Protein AF-A0A9E4DYU4-F1 (afdb_monomer_lite)

Radius of gyration: 20.58 Å; chains: 1; bounding box: 47×33×68 Å

Structure (mmCIF, N/CA/C/O backbone):
data_AF-A0A9E4DYU4-F1
#
_entry.id   AF-A0A9E4DYU4-F1
#
loop_
_atom_site.group_PDB
_atom_site.id
_atom_site.type_symbol
_atom_site.label_atom_id
_atom_site.label_alt_id
_atom_site.label_comp_id
_atom_site.label_asym_id
_atom_site.label_entity_id
_atom_site.label_seq_id
_atom_site.pdbx_PDB_ins_code
_atom_site.Cartn_x
_atom_site.Cartn_y
_atom_site.Cartn_z
_atom_site.occupancy
_atom_site.B_iso_or_equiv
_atom_site.auth_seq_id
_atom_site.auth_comp_id
_atom_site.auth_asym_id
_atom_site.auth_atom_id
_atom_site.pdbx_PDB_model_num
ATOM 1 N N . MET A 1 1 ? -11.457 -9.113 -0.978 1.00 88.12 1 MET A N 1
ATOM 2 C CA . MET A 1 1 ? -11.426 -8.237 -2.177 1.00 88.12 1 MET A CA 1
ATOM 3 C C . MET A 1 1 ? -10.206 -7.336 -2.072 1.00 88.12 1 MET A C 1
ATOM 5 O O . MET A 1 1 ? -9.882 -6.960 -0.958 1.00 88.12 1 MET A O 1
ATOM 9 N N . ILE A 1 2 ? -9.544 -7.003 -3.180 1.00 93.94 2 ILE A N 1
ATOM 10 C CA . ILE A 1 2 ? -8.369 -6.115 -3.223 1.00 93.94 2 ILE A CA 1
ATOM 11 C C . ILE A 1 2 ? -8.520 -5.134 -4.389 1.00 93.94 2 ILE A C 1
ATOM 13 O O . ILE A 1 2 ? -9.115 -5.490 -5.406 1.00 93.94 2 ILE A O 1
ATOM 17 N N . ILE A 1 3 ? -7.999 -3.916 -4.246 1.00 95.50 3 ILE A N 1
ATOM 18 C CA . ILE A 1 3 ? -7.986 -2.906 -5.310 1.00 95.50 3 ILE A CA 1
ATOM 19 C C . ILE A 1 3 ? -6.546 -2.637 -5.737 1.00 95.50 3 ILE A C 1
ATOM 21 O O . ILE A 1 3 ? -5.670 -2.410 -4.902 1.00 95.50 3 ILE A O 1
ATOM 25 N N . PHE A 1 4 ? -6.319 -2.608 -7.048 1.00 96.81 4 PHE A N 1
ATOM 26 C CA . PHE A 1 4 ? -5.043 -2.217 -7.635 1.00 96.81 4 PHE A CA 1
ATOM 27 C C . PHE A 1 4 ? -5.175 -0.875 -8.356 1.00 96.81 4 PHE A C 1
ATOM 29 O O . PHE A 1 4 ? -5.956 -0.745 -9.296 1.00 96.81 4 PHE A O 1
ATOM 36 N N . GLU A 1 5 ? -4.368 0.110 -7.964 1.00 96.19 5 GLU A N 1
ATOM 37 C CA . GLU A 1 5 ? -4.105 1.294 -8.786 1.00 96.19 5 GLU A CA 1
ATOM 38 C C . GLU A 1 5 ? -2.863 1.012 -9.635 1.00 96.19 5 GLU A C 1
ATOM 40 O O . GLU A 1 5 ? -1.737 0.972 -9.137 1.00 96.19 5 GLU A O 1
ATOM 45 N N . VAL A 1 6 ? -3.070 0.810 -10.934 1.00 95.25 6 VAL A N 1
ATOM 46 C CA . VAL A 1 6 ? -2.001 0.426 -11.860 1.00 95.25 6 VAL A CA 1
ATOM 47 C C . VAL A 1 6 ? -1.268 1.668 -12.388 1.00 95.25 6 VAL A C 1
ATOM 49 O O . VAL A 1 6 ? -1.865 2.566 -12.980 1.00 95.25 6 VAL A O 1
ATOM 52 N N . LYS A 1 7 ? 0.051 1.706 -12.189 1.00 93.44 7 LYS A N 1
ATOM 53 C CA . LYS A 1 7 ? 1.016 2.735 -12.605 1.00 93.44 7 LYS A CA 1
ATOM 54 C C . LYS A 1 7 ? 2.153 2.113 -13.422 1.00 93.44 7 LYS A C 1
ATOM 56 O O . LYS A 1 7 ? 3.316 2.149 -13.023 1.00 93.44 7 LYS A O 1
ATOM 61 N N . MET A 1 8 ? 1.812 1.555 -14.580 1.00 90.81 8 MET A N 1
ATOM 62 C CA . MET A 1 8 ? 2.801 1.045 -15.534 1.00 90.81 8 MET A CA 1
ATOM 63 C C . MET A 1 8 ? 3.395 2.176 -16.374 1.00 90.81 8 MET A C 1
ATOM 65 O O . MET A 1 8 ? 2.786 3.231 -16.569 1.00 90.81 8 MET A O 1
ATOM 69 N N . SER A 1 9 ? 4.619 1.992 -16.851 1.00 89.31 9 SER A N 1
ATOM 70 C CA . SER A 1 9 ? 5.300 2.938 -17.737 1.00 89.31 9 SER A CA 1
ATOM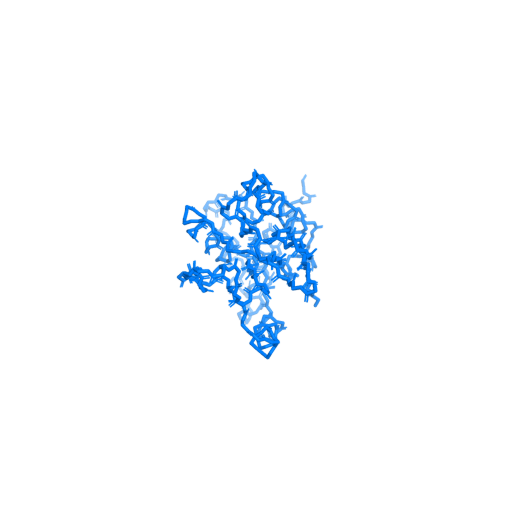 71 C C . SER A 1 9 ? 6.189 2.212 -18.733 1.00 89.31 9 SER A C 1
ATOM 73 O O . SER A 1 9 ? 6.561 1.063 -18.512 1.00 89.31 9 SER A O 1
ATOM 75 N N . VAL A 1 10 ? 6.538 2.888 -19.825 1.00 86.31 10 VAL A N 1
ATOM 76 C CA . VAL A 1 10 ? 7.638 2.439 -20.682 1.00 86.31 10 VAL A CA 1
ATOM 77 C C . VAL A 1 10 ? 8.923 2.538 -19.861 1.00 86.31 10 VAL A C 1
ATOM 79 O O . VAL A 1 10 ? 9.176 3.571 -19.241 1.00 86.31 10 VAL A O 1
ATOM 82 N N . VAL A 1 11 ? 9.663 1.432 -19.791 1.00 86.06 11 VAL A N 1
ATOM 83 C CA . VAL A 1 11 ? 10.897 1.306 -18.992 1.00 86.06 11 VAL A CA 1
ATOM 84 C C . VAL A 1 11 ? 12.125 1.202 -19.889 1.00 86.06 11 VAL A C 1
ATOM 86 O O . VAL A 1 11 ? 13.209 1.606 -19.487 1.00 86.06 11 VAL A O 1
ATOM 89 N N . TRP A 1 12 ? 11.946 0.700 -21.108 1.00 86.81 12 TRP A N 1
ATOM 90 C CA . TRP A 1 12 ? 13.008 0.533 -22.086 1.00 86.81 12 TRP A CA 1
ATOM 91 C C . TRP A 1 12 ? 12.572 1.003 -23.456 1.00 86.81 12 TRP A C 1
ATOM 93 O O . TRP A 1 12 ? 11.413 0.827 -23.838 1.00 86.81 12 TRP A O 1
ATOM 103 N N . ASN A 1 13 ? 13.546 1.503 -24.206 1.00 86.44 13 ASN A N 1
ATOM 104 C CA . ASN A 1 13 ? 13.441 1.690 -25.640 1.00 86.44 13 ASN A CA 1
ATOM 105 C C . ASN A 1 13 ? 14.341 0.668 -26.324 1.00 86.44 13 ASN A C 1
ATOM 107 O O . ASN A 1 13 ? 15.546 0.627 -26.076 1.00 86.44 13 ASN A O 1
ATOM 111 N N . TRP A 1 14 ? 13.734 -0.142 -27.180 1.00 87.44 14 TRP A N 1
ATOM 112 C CA . TRP A 1 14 ? 14.424 -1.137 -27.982 1.00 87.44 14 TRP A CA 1
ATOM 113 C C . TRP A 1 14 ? 14.263 -0.783 -29.452 1.00 87.44 14 TRP A C 1
ATOM 115 O O . TRP A 1 14 ? 13.177 -0.401 -29.889 1.00 87.44 14 TRP A O 1
ATOM 125 N N . GLU A 1 15 ? 15.338 -0.942 -30.206 1.00 90.38 15 GLU A N 1
ATOM 126 C CA . GLU A 1 15 ? 15.361 -0.811 -31.652 1.00 90.38 15 GLU A CA 1
ATOM 127 C C . GLU A 1 15 ? 15.587 -2.188 -32.273 1.00 90.38 15 GLU A C 1
ATOM 129 O O . GLU A 1 15 ? 16.421 -2.966 -31.809 1.00 90.38 15 GLU A O 1
ATOM 134 N N . PHE A 1 16 ? 14.833 -2.501 -33.324 1.00 92.25 16 PHE A N 1
ATOM 135 C CA . PHE A 1 16 ? 15.050 -3.709 -34.105 1.00 92.25 16 PHE A CA 1
ATOM 136 C C . PHE A 1 16 ? 15.800 -3.349 -35.384 1.00 92.25 16 PHE A C 1
ATOM 138 O O . PHE A 1 16 ? 15.257 -2.674 -36.257 1.00 92.25 16 PHE A O 1
ATOM 145 N N . HIS A 1 17 ? 17.045 -3.802 -35.493 1.00 93.94 17 HIS A N 1
ATOM 146 C CA . HIS A 1 17 ? 17.919 -3.499 -36.620 1.00 93.94 17 HIS A CA 1
ATOM 147 C C . HIS A 1 17 ? 18.731 -4.741 -36.996 1.00 93.94 17 HIS A C 1
ATOM 149 O O . HIS A 1 17 ? 19.232 -5.445 -36.123 1.00 93.94 17 HIS A O 1
ATOM 155 N N . ASN A 1 18 ? 18.848 -5.039 -38.295 1.00 92.25 18 ASN A N 1
ATOM 156 C CA . ASN A 1 18 ? 19.577 -6.207 -38.815 1.00 92.25 18 ASN A CA 1
ATOM 157 C C . ASN A 1 18 ? 19.224 -7.540 -38.124 1.00 92.25 18 ASN A C 1
ATOM 159 O O . ASN A 1 18 ? 20.100 -8.345 -37.812 1.00 92.25 18 ASN A O 1
ATOM 163 N N . ASN A 1 19 ? 17.931 -7.779 -37.884 1.00 93.00 19 ASN A N 1
ATOM 164 C CA . ASN A 1 19 ? 17.424 -8.975 -37.205 1.00 93.00 19 ASN A CA 1
ATOM 165 C C . ASN A 1 19 ? 17.929 -9.155 -35.755 1.00 93.00 19 ASN A C 1
ATOM 167 O O . ASN A 1 19 ? 17.921 -10.265 -35.223 1.00 93.00 19 ASN A O 1
ATOM 171 N N . GLN A 1 20 ? 18.363 -8.065 -35.115 1.00 91.62 20 GLN A N 1
ATOM 172 C CA . GLN A 1 20 ? 18.795 -8.014 -33.722 1.00 91.62 20 GLN A CA 1
ATOM 173 C C . GLN A 1 20 ? 17.998 -6.957 -32.952 1.00 91.62 20 GLN A C 1
ATOM 175 O O . GLN A 1 20 ? 17.652 -5.903 -33.485 1.00 91.62 20 GLN A O 1
ATOM 180 N N . LEU A 1 21 ? 17.711 -7.250 -31.682 1.00 88.75 21 LEU A N 1
ATOM 181 C CA . LEU A 1 21 ? 17.097 -6.306 -30.754 1.00 88.75 21 LEU A CA 1
ATOM 182 C C . LEU A 1 21 ? 18.211 -5.568 -29.998 1.00 88.75 21 LEU A C 1
ATOM 184 O O . LEU A 1 21 ? 18.982 -6.189 -29.266 1.00 88.75 21 LEU A O 1
ATOM 188 N N . ILE A 1 22 ? 18.305 -4.255 -30.178 1.00 87.50 22 ILE A N 1
ATOM 189 C CA . ILE A 1 22 ? 19.318 -3.399 -29.558 1.00 87.50 22 ILE A CA 1
ATOM 190 C C . ILE A 1 22 ? 18.620 -2.523 -28.520 1.00 87.50 22 ILE A C 1
ATOM 192 O O . ILE A 1 22 ? 17.680 -1.801 -28.848 1.00 87.50 22 ILE A O 1
ATOM 196 N N . CYS A 1 23 ? 19.059 -2.569 -27.259 1.00 85.06 23 CYS A N 1
ATOM 197 C CA . CYS A 1 23 ? 18.540 -1.643 -26.254 1.00 85.06 23 CYS A CA 1
ATOM 198 C C . CYS A 1 23 ? 19.123 -0.251 -26.500 1.00 85.06 23 CYS A C 1
ATOM 200 O O . CYS A 1 23 ? 20.324 -0.037 -26.327 1.00 85.06 23 CYS A O 1
ATOM 202 N N . SER A 1 24 ? 18.271 0.697 -26.887 1.00 83.44 24 SER A N 1
ATOM 203 C CA . SER A 1 24 ? 18.642 2.105 -27.038 1.00 83.44 24 SER A CA 1
ATOM 204 C C . SER A 1 24 ? 18.791 2.793 -25.675 1.00 83.44 24 SER A C 1
ATOM 206 O O . SER A 1 24 ? 19.517 3.779 -25.566 1.00 83.44 24 SER A O 1
ATOM 208 N N . GLY A 1 25 ? 18.117 2.283 -24.635 1.00 83.12 25 GLY A N 1
ATOM 209 C CA . GLY A 1 25 ? 18.294 2.739 -23.258 1.00 83.12 25 GLY A CA 1
ATOM 210 C C . GLY A 1 25 ? 17.137 2.411 -22.308 1.00 83.12 25 GLY A C 1
ATOM 211 O O . GLY A 1 25 ? 16.006 2.154 -22.730 1.00 83.12 25 GLY A O 1
ATOM 212 N N . ASP A 1 26 ? 17.432 2.451 -21.005 1.00 85.06 26 ASP A N 1
ATOM 213 C CA . ASP A 1 26 ? 16.469 2.261 -19.913 1.00 85.06 26 ASP A CA 1
ATOM 214 C C . ASP A 1 26 ? 15.835 3.587 -19.443 1.00 85.06 26 ASP A C 1
ATOM 216 O O . ASP A 1 26 ? 16.143 4.676 -19.948 1.00 85.06 26 ASP A O 1
ATOM 220 N N . TYR A 1 27 ? 14.972 3.512 -18.429 1.00 83.56 27 TYR A N 1
ATOM 221 C CA . TYR A 1 27 ? 14.225 4.657 -17.915 1.00 83.56 27 TYR A CA 1
ATOM 222 C C . TYR A 1 27 ? 15.069 5.798 -17.348 1.00 83.56 27 TYR A C 1
ATOM 224 O O . TYR A 1 27 ? 14.547 6.894 -17.146 1.00 83.56 27 TYR A O 1
ATOM 232 N N . ARG A 1 28 ? 16.357 5.569 -17.077 1.00 81.88 28 ARG A N 1
ATOM 233 C CA . ARG A 1 28 ? 17.295 6.613 -16.644 1.00 81.88 28 ARG A CA 1
ATOM 234 C C . ARG A 1 28 ? 17.824 7.431 -17.819 1.00 81.88 28 ARG A C 1
ATOM 236 O O . ARG A 1 28 ? 18.349 8.518 -17.604 1.00 81.88 28 ARG A O 1
ATOM 243 N N . THR A 1 29 ? 17.720 6.911 -19.040 1.00 80.25 29 THR A N 1
ATOM 244 C CA . THR A 1 29 ? 18.326 7.501 -20.245 1.00 80.25 29 THR A CA 1
ATOM 245 C C . THR A 1 29 ? 17.324 8.247 -21.125 1.00 80.25 29 THR A C 1
ATOM 247 O O . THR A 1 29 ? 17.707 9.155 -21.861 1.00 80.25 29 THR A O 1
ATOM 250 N N . HIS A 1 30 ? 16.035 7.909 -21.048 1.00 73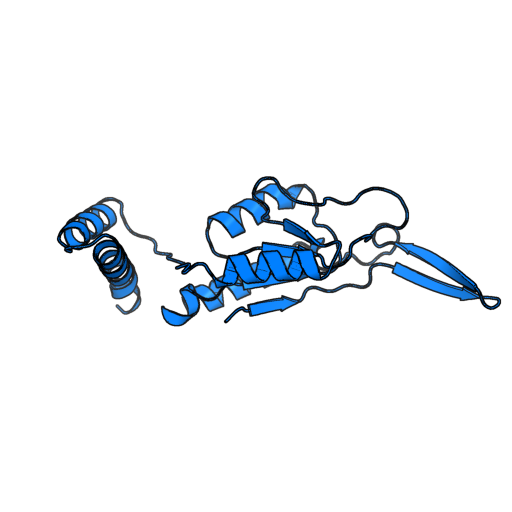.06 30 HIS A N 1
ATOM 251 C CA . HIS A 1 30 ? 15.005 8.531 -21.875 1.00 73.06 30 HIS A CA 1
ATOM 252 C C . HIS A 1 30 ? 14.333 9.737 -21.195 1.00 73.06 30 HIS A C 1
ATOM 254 O O . HIS A 1 30 ? 14.204 9.792 -19.976 1.00 73.06 30 HIS A O 1
ATOM 260 N N . LYS A 1 31 ? 13.830 10.699 -21.986 1.00 71.44 31 LYS A N 1
ATOM 261 C CA . LYS A 1 31 ? 13.265 11.975 -21.484 1.00 71.44 31 LYS A CA 1
ATOM 262 C C . LYS A 1 31 ? 12.026 11.832 -20.580 1.00 71.44 31 LYS A C 1
ATOM 264 O O . LYS A 1 31 ? 11.708 12.759 -19.839 1.00 71.44 31 LYS A O 1
ATOM 269 N N . GLY A 1 32 ? 11.289 10.723 -20.671 1.00 74.00 32 GLY A N 1
ATOM 270 C CA . GLY A 1 32 ? 10.079 10.489 -19.875 1.00 74.00 32 GLY A CA 1
ATOM 271 C C . GLY A 1 32 ? 10.389 9.906 -18.496 1.00 74.00 32 GLY A C 1
ATOM 272 O O . GLY A 1 32 ? 11.149 8.957 -18.396 1.00 74.00 32 GLY A O 1
ATOM 273 N N . ASN A 1 33 ? 9.763 10.407 -17.431 1.00 78.94 33 ASN A N 1
ATOM 274 C CA . ASN A 1 33 ? 9.894 9.796 -16.103 1.00 78.94 33 ASN A CA 1
ATOM 275 C C . ASN A 1 33 ? 8.774 8.765 -15.860 1.00 78.94 33 ASN A C 1
ATOM 277 O O . ASN A 1 33 ? 7.594 9.119 -15.986 1.00 78.94 33 ASN A O 1
ATOM 281 N N . PRO A 1 34 ? 9.101 7.521 -15.462 1.00 84.75 34 PRO A N 1
ATOM 282 C CA . PRO A 1 34 ? 8.114 6.516 -15.077 1.00 84.75 34 PRO A CA 1
ATOM 283 C C . PRO A 1 34 ? 7.135 6.956 -13.986 1.00 84.75 34 PRO A C 1
ATOM 285 O O . PRO A 1 34 ? 7.442 7.776 -13.124 1.00 84.75 34 PRO A O 1
ATOM 288 N N . GLY A 1 35 ? 5.943 6.361 -13.983 1.00 81.25 35 GLY A N 1
ATOM 289 C CA . GLY A 1 35 ? 4.833 6.705 -13.094 1.00 81.25 35 GLY A CA 1
ATOM 290 C C . GLY A 1 35 ? 5.158 6.629 -11.602 1.00 81.25 35 GLY A C 1
ATOM 291 O O . GLY A 1 35 ? 4.724 7.509 -10.866 1.00 81.25 35 GLY A O 1
ATOM 292 N N . LEU A 1 36 ? 5.928 5.638 -11.145 1.00 86.75 36 LEU A N 1
ATOM 293 C CA . LEU A 1 36 ? 6.327 5.540 -9.730 1.00 86.75 36 LEU A CA 1
ATOM 294 C C . LEU A 1 36 ? 7.485 6.481 -9.356 1.00 86.75 36 LEU A C 1
ATOM 296 O O . LEU A 1 36 ? 7.706 6.749 -8.178 1.00 86.75 36 LEU A O 1
ATOM 300 N N . LEU A 1 37 ? 8.195 7.018 -10.351 1.00 84.62 37 LEU A N 1
ATOM 301 C CA . LEU A 1 37 ? 9.250 8.019 -10.169 1.00 84.62 37 LEU A CA 1
ATOM 302 C C . LEU A 1 37 ? 8.711 9.455 -10.245 1.00 84.62 37 LEU A C 1
ATOM 304 O O . LEU A 1 37 ? 9.425 10.406 -9.934 1.00 84.62 37 LEU A O 1
ATOM 308 N N . ARG A 1 38 ? 7.441 9.624 -10.633 1.00 85.56 38 ARG A N 1
ATOM 309 C CA . ARG A 1 38 ? 6.769 10.921 -10.705 1.00 85.56 38 ARG A CA 1
ATOM 310 C C . ARG A 1 38 ? 5.918 11.182 -9.469 1.00 85.56 38 ARG A C 1
ATOM 312 O O . ARG A 1 38 ? 4.981 10.443 -9.161 1.00 85.56 38 ARG A O 1
ATOM 319 N N . SER A 1 39 ? 6.193 12.306 -8.812 1.00 85.50 39 SER A N 1
ATOM 320 C CA . SER A 1 39 ? 5.468 12.724 -7.613 1.00 85.50 39 SER A CA 1
ATOM 321 C C . SER A 1 39 ? 3.965 12.896 -7.827 1.00 85.50 39 SER A C 1
ATOM 323 O O . SER A 1 39 ? 3.185 12.482 -6.974 1.00 85.50 39 SER A O 1
ATOM 325 N N . ASP A 1 40 ? 3.535 13.459 -8.959 1.00 87.19 40 ASP A N 1
ATOM 326 C CA . ASP A 1 40 ? 2.112 13.683 -9.240 1.00 87.19 40 ASP A CA 1
ATOM 327 C C . ASP A 1 40 ? 1.340 12.360 -9.372 1.00 87.19 40 ASP A C 1
ATOM 329 O O . ASP A 1 40 ? 0.227 12.225 -8.869 1.00 87.19 40 ASP A O 1
ATOM 333 N N . SER A 1 41 ? 1.947 11.357 -10.006 1.00 87.62 41 SER A N 1
ATOM 334 C CA . SER A 1 41 ? 1.356 10.034 -10.195 1.00 87.62 41 SER A CA 1
ATOM 335 C C . SER A 1 41 ? 1.205 9.295 -8.863 1.00 87.62 41 SER A C 1
ATOM 337 O O . SER A 1 41 ? 0.137 8.737 -8.590 1.00 87.62 41 SER A O 1
ATOM 339 N N . MET A 1 42 ? 2.224 9.367 -8.002 1.00 89.69 42 MET A N 1
ATOM 340 C CA . MET A 1 42 ? 2.170 8.839 -6.636 1.00 89.69 42 MET A CA 1
ATOM 341 C C . MET A 1 42 ? 1.098 9.548 -5.801 1.00 89.69 42 MET A C 1
ATOM 343 O O . MET A 1 42 ? 0.298 8.890 -5.140 1.00 89.69 42 MET A O 1
ATOM 347 N N . LEU A 1 43 ? 1.028 10.882 -5.861 1.00 90.94 43 LEU A N 1
ATOM 348 C CA . LEU A 1 43 ? 0.014 11.666 -5.150 1.00 90.94 43 LEU A CA 1
ATOM 349 C C . LEU A 1 43 ? -1.408 11.332 -5.611 1.00 90.94 43 LEU A C 1
ATOM 351 O O . LEU A 1 43 ? -2.289 11.182 -4.770 1.00 90.94 43 LEU A O 1
ATOM 355 N N . LYS A 1 44 ? -1.631 11.139 -6.917 1.00 92.56 44 LYS A N 1
ATOM 356 C CA . LYS A 1 44 ? -2.928 10.701 -7.459 1.00 92.56 44 LYS A CA 1
ATOM 357 C C . LYS A 1 44 ? -3.327 9.321 -6.932 1.00 92.56 44 LYS A C 1
ATOM 359 O O . LYS A 1 44 ? -4.484 9.128 -6.575 1.00 92.56 44 LYS A O 1
ATOM 364 N N . ALA A 1 45 ? -2.384 8.377 -6.868 1.00 93.25 45 ALA A N 1
ATOM 365 C CA . ALA A 1 45 ? -2.641 7.041 -6.330 1.00 93.25 45 ALA A CA 1
ATOM 366 C C . ALA A 1 45 ? -3.029 7.094 -4.843 1.00 93.25 45 ALA A C 1
ATOM 368 O O . ALA A 1 45 ? -4.026 6.502 -4.439 1.00 93.25 45 ALA A O 1
ATOM 369 N N . ILE A 1 46 ? -2.286 7.873 -4.053 1.00 94.00 46 ILE A N 1
ATOM 370 C CA . ILE A 1 46 ? -2.564 8.090 -2.628 1.00 94.00 46 ILE A CA 1
ATOM 371 C C . ILE A 1 46 ? -3.926 8.768 -2.435 1.00 94.00 46 ILE A C 1
ATOM 373 O O . ILE A 1 46 ? -4.712 8.324 -1.606 1.00 94.00 46 ILE A O 1
ATOM 377 N N . GLY A 1 47 ? -4.227 9.812 -3.213 1.00 94.50 47 GLY A N 1
ATOM 378 C CA . GLY A 1 47 ? -5.493 10.542 -3.126 1.00 94.50 47 GLY A CA 1
ATOM 379 C C . GLY A 1 47 ? -6.699 9.642 -3.381 1.00 94.50 47 GLY A C 1
ATOM 380 O O . GLY A 1 47 ? -7.618 9.612 -2.570 1.00 94.50 47 GLY A O 1
ATOM 381 N N . LYS A 1 48 ? -6.655 8.829 -4.446 1.00 94.19 48 LYS A N 1
ATOM 382 C CA . LYS A 1 48 ? -7.695 7.827 -4.729 1.00 94.19 48 LYS A CA 1
ATOM 383 C C . LYS A 1 48 ? -7.854 6.822 -3.591 1.00 94.19 48 LYS A C 1
ATOM 385 O O . LYS A 1 48 ? -8.980 6.489 -3.230 1.00 94.19 48 LYS A O 1
ATOM 390 N N . ALA A 1 49 ? -6.740 6.351 -3.030 1.00 95.00 49 ALA A N 1
ATOM 391 C CA . ALA A 1 49 ? -6.762 5.399 -1.929 1.00 95.00 49 ALA A CA 1
ATOM 392 C C . ALA A 1 49 ? -7.466 5.983 -0.697 1.00 95.00 49 ALA A C 1
ATOM 394 O O . ALA A 1 49 ? -8.358 5.343 -0.149 1.00 95.00 49 ALA A O 1
ATOM 395 N N . VAL A 1 50 ? -7.143 7.228 -0.327 1.00 93.25 50 VAL A N 1
ATOM 396 C CA . VAL A 1 50 ? -7.837 7.950 0.750 1.00 93.25 50 VAL A CA 1
ATOM 397 C C . VAL A 1 50 ? -9.330 8.066 0.448 1.00 93.25 50 VAL A C 1
ATOM 399 O O . VAL A 1 50 ? -10.128 7.670 1.288 1.00 93.25 50 VAL A O 1
ATOM 402 N N . THR A 1 51 ? -9.719 8.520 -0.749 1.00 92.56 51 THR A N 1
ATOM 403 C CA . THR A 1 51 ? -11.136 8.660 -1.129 1.00 92.56 51 THR A CA 1
ATOM 404 C C . THR A 1 51 ? -11.912 7.350 -0.989 1.00 92.56 51 THR A C 1
ATOM 406 O O . THR A 1 51 ? -13.015 7.348 -0.445 1.00 92.56 51 THR A O 1
ATOM 409 N N . ILE A 1 52 ? -11.338 6.227 -1.437 1.00 92.00 52 ILE A N 1
ATOM 410 C CA . ILE A 1 52 ? -11.962 4.905 -1.290 1.00 92.00 52 ILE A CA 1
ATOM 411 C C . ILE A 1 52 ? -12.087 4.550 0.193 1.00 92.00 52 ILE A C 1
ATOM 413 O O . ILE A 1 52 ? -13.174 4.207 0.653 1.00 92.00 52 ILE A O 1
ATOM 417 N N . LYS A 1 53 ? -11.006 4.683 0.964 1.00 90.31 53 LYS A N 1
ATOM 418 C CA . LYS A 1 53 ? -10.978 4.349 2.394 1.00 90.31 53 LYS A CA 1
ATOM 419 C C . LYS A 1 53 ? -11.963 5.172 3.222 1.00 90.31 53 LYS A C 1
ATOM 421 O O . LYS A 1 53 ? -12.489 4.668 4.209 1.00 90.31 53 LYS A O 1
ATOM 426 N N . THR A 1 54 ? -12.241 6.409 2.819 1.00 87.44 54 THR A N 1
ATOM 427 C CA . THR A 1 54 ? -13.194 7.291 3.504 1.00 87.44 54 THR A CA 1
ATOM 428 C C . THR A 1 54 ? -14.633 7.147 3.011 1.00 87.44 54 THR A C 1
ATOM 430 O O . THR A 1 54 ? -15.514 7.780 3.579 1.00 87.44 54 THR A O 1
ATOM 433 N N . SER A 1 55 ? -14.894 6.343 1.974 1.00 86.62 55 SER A N 1
ATOM 434 C CA . SER A 1 55 ? -16.231 6.221 1.366 1.00 86.62 55 SER A CA 1
ATOM 435 C C . SER A 1 55 ? -17.241 5.408 2.190 1.00 86.62 55 SER A C 1
ATOM 437 O O . SER A 1 55 ? -18.435 5.455 1.907 1.00 86.62 55 SER A O 1
ATOM 439 N N . GLY A 1 56 ? -16.786 4.679 3.213 1.00 78.69 56 GLY A N 1
ATOM 440 C CA . GLY A 1 56 ? -17.646 3.977 4.167 1.00 78.69 56 GLY A CA 1
ATOM 441 C C . GLY A 1 56 ? -16.957 2.788 4.840 1.00 78.69 56 GLY A C 1
ATOM 442 O O . GLY A 1 56 ? -15.891 2.350 4.405 1.00 78.69 56 GLY A O 1
ATOM 443 N N . TYR A 1 57 ? -17.601 2.226 5.868 1.00 78.38 57 TYR A N 1
ATOM 444 C CA . TYR A 1 57 ? -17.063 1.132 6.694 1.00 78.38 57 TYR A CA 1
ATOM 445 C C . TYR A 1 57 ? -16.598 -0.077 5.869 1.00 78.38 57 TYR A C 1
ATOM 447 O O . TYR A 1 57 ? -15.472 -0.543 5.994 1.00 78.38 57 TYR A O 1
ATOM 455 N N . LYS A 1 58 ? -17.424 -0.543 4.922 1.00 82.50 58 LYS A N 1
ATOM 456 C CA . LYS A 1 58 ? -17.063 -1.683 4.059 1.00 82.50 58 LYS A CA 1
ATOM 457 C C . LYS A 1 58 ? -15.829 -1.410 3.194 1.00 82.50 58 LYS A C 1
ATOM 459 O O . LYS A 1 58 ? -15.128 -2.348 2.826 1.00 82.50 58 LYS A O 1
ATOM 464 N N . ALA A 1 59 ? -15.576 -0.148 2.846 1.00 86.69 59 ALA A N 1
ATOM 465 C CA . ALA A 1 59 ? -14.445 0.228 2.012 1.00 86.69 59 ALA A CA 1
ATOM 466 C C . ALA A 1 59 ? -13.138 0.372 2.806 1.00 86.69 59 ALA A C 1
ATOM 468 O O . ALA A 1 59 ? -12.055 0.164 2.253 1.00 86.69 59 ALA A O 1
ATOM 469 N N . SER A 1 60 ? -13.226 0.669 4.105 1.00 87.12 60 SER A N 1
ATOM 470 C CA . SER A 1 60 ? -12.063 0.839 4.977 1.00 87.12 60 SER A CA 1
ATOM 471 C C . SER A 1 60 ? -11.246 -0.456 5.110 1.00 87.12 60 SER A C 1
ATOM 473 O O . SER A 1 60 ? -10.013 -0.407 5.160 1.00 87.12 60 SER A O 1
ATOM 475 N N . ALA A 1 61 ? -11.906 -1.614 5.040 1.00 89.69 61 ALA A N 1
ATOM 476 C CA . ALA A 1 61 ? -11.268 -2.925 5.102 1.00 89.69 61 ALA A CA 1
ATOM 477 C C . ALA A 1 61 ? -10.574 -3.359 3.796 1.00 89.69 61 ALA A C 1
ATOM 479 O O . ALA A 1 61 ? -9.733 -4.252 3.813 1.00 89.69 61 ALA A O 1
ATOM 480 N N . ILE A 1 62 ? -10.874 -2.736 2.647 1.00 92.38 62 ILE A N 1
ATOM 481 C CA . ILE A 1 62 ? -10.348 -3.188 1.347 1.00 92.38 62 ILE A CA 1
ATOM 482 C C . ILE A 1 62 ? -8.857 -2.835 1.229 1.00 92.38 62 ILE A C 1
ATOM 484 O O . ILE A 1 62 ? -8.522 -1.647 1.253 1.00 92.38 62 ILE A O 1
ATOM 488 N N . PRO A 1 63 ? -7.935 -3.798 1.054 1.00 95.00 63 PRO A N 1
ATOM 489 C CA . PRO A 1 63 ? -6.538 -3.489 0.778 1.00 95.00 63 PRO A CA 1
ATOM 490 C C . PRO A 1 63 ? -6.373 -2.805 -0.585 1.00 95.00 63 PRO A C 1
ATOM 492 O O . PRO A 1 63 ? -7.005 -3.195 -1.570 1.00 95.00 63 PRO A O 1
ATOM 495 N N . ILE A 1 64 ? -5.505 -1.798 -0.648 1.00 96.62 64 ILE A N 1
ATOM 496 C CA . ILE A 1 64 ? -5.191 -1.039 -1.859 1.00 96.62 64 ILE A CA 1
ATOM 497 C C . ILE A 1 64 ? -3.699 -1.164 -2.143 1.00 96.62 64 ILE A C 1
ATOM 499 O O . ILE A 1 64 ? -2.871 -0.795 -1.311 1.00 96.62 64 ILE A O 1
ATOM 503 N N . ILE A 1 65 ? -3.358 -1.650 -3.332 1.00 97.81 65 ILE A N 1
ATOM 504 C CA . ILE A 1 65 ? -1.981 -1.783 -3.810 1.00 97.81 65 ILE A CA 1
ATOM 505 C C . ILE A 1 65 ? -1.763 -0.844 -4.989 1.00 97.81 65 ILE A C 1
ATOM 507 O O . ILE A 1 65 ? -2.575 -0.781 -5.911 1.00 97.81 65 ILE A O 1
ATOM 511 N N . VAL A 1 66 ? -0.637 -0.139 -4.990 1.00 97.75 66 VAL A N 1
ATOM 512 C CA . VAL A 1 66 ? -0.178 0.606 -6.164 1.00 97.75 66 VAL A CA 1
ATOM 513 C C . VAL A 1 66 ? 0.793 -0.277 -6.929 1.00 97.75 66 VAL A C 1
ATOM 515 O O . VAL A 1 66 ? 1.885 -0.562 -6.445 1.00 97.75 66 VAL A O 1
ATOM 518 N N . LEU A 1 67 ? 0.394 -0.722 -8.114 1.00 97.19 67 LEU A N 1
ATOM 519 C CA . LEU A 1 67 ? 1.140 -1.694 -8.906 1.00 97.19 67 LEU A CA 1
ATOM 520 C C . LEU A 1 67 ? 1.872 -0.997 -10.051 1.00 97.19 67 LEU A C 1
ATOM 522 O O . LEU A 1 67 ? 1.235 -0.337 -10.863 1.00 97.19 67 LEU A O 1
ATOM 526 N N . GLY A 1 68 ? 3.182 -1.158 -10.169 1.00 95.50 68 GLY A N 1
ATOM 527 C CA . GLY A 1 68 ? 3.968 -0.614 -11.273 1.00 95.50 68 GLY A CA 1
ATOM 528 C C . GLY A 1 68 ? 5.043 -1.577 -11.758 1.00 95.50 68 GLY A C 1
ATOM 529 O O . GLY A 1 68 ? 5.034 -2.767 -11.449 1.00 95.50 68 GLY A O 1
ATOM 530 N N . ASN A 1 69 ? 5.971 -1.051 -12.548 1.00 93.94 69 ASN A N 1
ATOM 531 C CA . ASN A 1 69 ? 7.055 -1.812 -13.173 1.00 93.94 69 ASN A CA 1
ATOM 532 C C . ASN A 1 69 ? 8.414 -1.101 -13.087 1.00 93.94 69 ASN A C 1
ATOM 534 O O . ASN A 1 69 ? 9.340 -1.434 -13.826 1.00 93.94 69 ASN A O 1
ATOM 538 N N . THR A 1 70 ? 8.536 -0.115 -12.200 1.00 92.12 70 THR A N 1
ATOM 539 C CA . THR A 1 70 ? 9.771 0.636 -11.959 1.00 92.12 70 THR A 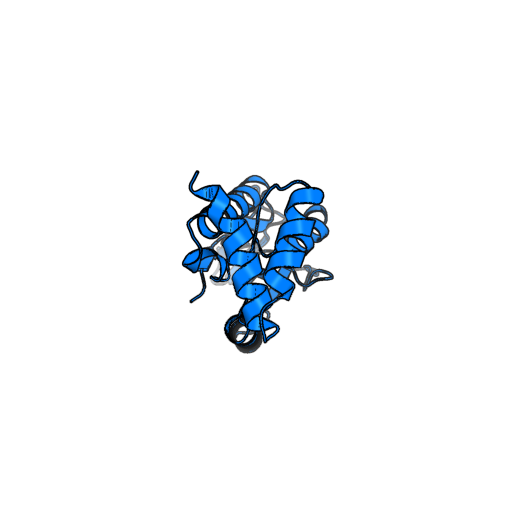CA 1
ATOM 540 C C . THR A 1 70 ? 10.046 0.742 -10.463 1.00 92.12 70 THR A C 1
ATOM 542 O O . THR A 1 70 ? 9.122 0.607 -9.658 1.00 92.12 70 THR A O 1
ATOM 545 N N . PRO A 1 71 ? 11.294 1.017 -10.052 1.00 91.81 71 PRO A N 1
ATOM 546 C CA . PRO A 1 71 ? 11.569 1.382 -8.669 1.00 91.81 71 PRO A CA 1
ATOM 547 C C . PRO A 1 71 ? 10.923 2.724 -8.296 1.00 91.81 71 PRO A C 1
ATOM 549 O O . PRO A 1 71 ? 10.371 3.439 -9.138 1.00 91.81 71 PRO A O 1
ATOM 552 N N . ILE A 1 72 ? 11.028 3.068 -7.014 1.00 92.56 72 ILE A N 1
ATOM 553 C CA . ILE A 1 72 ? 10.717 4.394 -6.472 1.00 92.56 72 ILE A CA 1
ATOM 554 C C . ILE A 1 72 ? 12.011 5.150 -6.151 1.00 92.56 72 ILE A C 1
ATOM 556 O O . ILE A 1 72 ? 13.059 4.553 -5.912 1.00 92.56 72 ILE A O 1
ATOM 560 N N . THR A 1 73 ? 11.947 6.477 -6.113 1.00 90.00 73 THR A N 1
ATOM 561 C CA . THR A 1 73 ? 13.087 7.323 -5.724 1.00 90.00 73 THR A CA 1
ATOM 562 C C . THR A 1 73 ? 13.324 7.307 -4.209 1.00 90.00 73 THR A C 1
ATOM 564 O O . THR A 1 73 ? 12.364 7.277 -3.440 1.00 90.00 73 THR A O 1
ATOM 567 N N . ASN A 1 74 ? 14.576 7.464 -3.767 1.00 90.06 74 ASN A N 1
ATOM 568 C CA . ASN A 1 74 ? 14.982 7.380 -2.351 1.00 90.06 74 ASN A CA 1
ATOM 569 C C . ASN A 1 74 ? 14.176 8.272 -1.391 1.00 90.06 74 ASN A C 1
ATOM 571 O O . ASN A 1 74 ? 13.822 7.851 -0.291 1.00 90.06 74 ASN A O 1
ATOM 575 N N . HIS A 1 75 ? 13.819 9.489 -1.808 1.00 88.81 75 HIS A N 1
ATOM 576 C CA . HIS A 1 75 ? 13.033 10.408 -0.976 1.00 88.81 75 HIS A CA 1
ATOM 577 C C . HIS A 1 75 ? 11.590 9.924 -0.716 1.00 88.81 75 HIS A C 1
ATOM 579 O O . HIS A 1 75 ? 10.938 10.408 0.208 1.00 88.81 75 HIS A O 1
ATOM 585 N N . TYR A 1 76 ? 11.096 8.937 -1.475 1.00 91.38 76 TYR A N 1
ATOM 586 C CA . TYR A 1 76 ? 9.799 8.297 -1.248 1.00 91.38 76 TYR A CA 1
ATOM 587 C C . TYR A 1 76 ? 9.855 7.105 -0.289 1.00 91.38 76 TYR A C 1
ATOM 589 O O . TYR A 1 76 ? 8.795 6.688 0.168 1.00 91.38 76 TYR A O 1
ATOM 597 N N . PHE A 1 77 ? 11.030 6.580 0.081 1.00 95.31 77 PHE A N 1
ATOM 598 C CA . PHE A 1 77 ? 11.129 5.353 0.891 1.00 95.31 77 PHE A CA 1
ATOM 599 C C . PHE A 1 77 ? 10.399 5.488 2.231 1.00 95.31 77 PHE A C 1
ATOM 601 O O . PHE A 1 77 ? 9.515 4.699 2.557 1.00 95.31 77 PHE A O 1
ATOM 608 N N . LYS A 1 78 ? 10.688 6.564 2.970 1.00 96.25 78 LYS A N 1
ATOM 609 C CA . LYS A 1 78 ? 10.002 6.856 4.237 1.00 96.25 78 LYS A CA 1
ATOM 610 C C . LYS A 1 78 ? 8.503 7.092 4.030 1.00 96.25 78 LYS A C 1
ATOM 612 O O . LYS A 1 78 ? 7.695 6.725 4.878 1.00 96.25 78 LYS A O 1
ATOM 617 N N . LYS A 1 79 ? 8.121 7.705 2.906 1.00 95.38 79 LYS A N 1
ATOM 618 C CA . LYS A 1 79 ? 6.724 8.025 2.596 1.00 95.38 79 LYS A CA 1
ATOM 619 C C . LYS A 1 79 ? 5.904 6.763 2.335 1.00 95.38 79 LYS A C 1
ATOM 621 O O . LYS A 1 79 ? 4.838 6.634 2.923 1.00 95.38 79 LYS A O 1
ATOM 626 N N . VAL A 1 80 ? 6.393 5.831 1.515 1.00 96.31 80 VAL A N 1
ATOM 627 C CA . VAL A 1 80 ? 5.679 4.571 1.235 1.00 96.31 80 VAL A CA 1
ATOM 628 C C . VAL A 1 80 ? 5.575 3.686 2.478 1.00 96.31 80 VAL A C 1
ATOM 630 O O . VAL A 1 80 ? 4.514 3.127 2.736 1.00 96.31 80 VAL A O 1
ATOM 633 N N . ASP A 1 81 ? 6.617 3.652 3.312 1.00 97.69 81 ASP A N 1
ATOM 634 C CA . ASP A 1 81 ? 6.597 2.934 4.592 1.00 97.69 81 ASP A CA 1
ATOM 635 C C . ASP A 1 81 ? 5.550 3.514 5.559 1.00 97.69 81 ASP A C 1
ATOM 637 O O . ASP A 1 81 ? 4.817 2.775 6.224 1.00 97.69 81 ASP A O 1
ATOM 641 N N . ASN A 1 82 ? 5.438 4.844 5.619 1.00 96.44 82 ASN A N 1
ATOM 642 C CA . ASN A 1 82 ? 4.421 5.522 6.423 1.00 96.44 82 ASN A CA 1
ATOM 643 C C . ASN A 1 82 ? 3.001 5.291 5.881 1.00 96.44 82 ASN A C 1
ATOM 645 O O . ASN A 1 82 ? 2.072 5.118 6.668 1.00 96.44 82 ASN A O 1
ATOM 649 N N . LEU A 1 83 ? 2.816 5.260 4.558 1.00 96.12 83 LEU A N 1
ATOM 650 C CA . LEU A 1 83 ? 1.518 4.981 3.929 1.00 96.12 83 LEU A CA 1
ATOM 651 C C . LEU A 1 83 ? 1.032 3.555 4.214 1.00 96.12 83 LEU A C 1
ATOM 653 O O . LEU A 1 83 ? -0.146 3.376 4.521 1.00 96.12 83 LEU A O 1
ATOM 657 N N . LYS A 1 84 ? 1.944 2.573 4.196 1.00 95.94 84 LYS A N 1
ATOM 658 C CA . LYS A 1 84 ? 1.654 1.194 4.614 1.00 95.94 84 LYS A CA 1
ATOM 659 C C . LYS A 1 84 ? 1.296 1.111 6.088 1.00 95.94 84 LYS A C 1
ATOM 661 O O . LYS A 1 84 ? 0.256 0.562 6.431 1.00 95.94 84 LYS A O 1
ATOM 666 N N . THR A 1 85 ? 2.108 1.724 6.948 1.00 94.06 85 THR A N 1
ATOM 667 C CA . THR A 1 85 ? 1.878 1.705 8.404 1.00 94.06 85 THR A CA 1
ATOM 668 C C . THR A 1 85 ? 0.559 2.391 8.788 1.00 94.06 85 THR A C 1
ATOM 670 O O . THR A 1 85 ? -0.127 1.934 9.691 1.00 94.06 85 THR A O 1
ATOM 673 N N . SER A 1 86 ? 0.188 3.478 8.105 1.00 92.81 86 SER A N 1
ATOM 674 C CA . SER A 1 86 ? -1.078 4.193 8.344 1.00 92.81 86 SER A CA 1
ATOM 675 C C . SER A 1 86 ? -2.305 3.510 7.729 1.00 92.81 86 SER A C 1
ATOM 677 O O . SER A 1 86 ? -3.421 3.960 7.958 1.00 92.81 86 SER A O 1
ATOM 679 N N . GLY A 1 87 ? -2.129 2.450 6.934 1.00 93.50 87 GLY A N 1
ATOM 680 C CA . GLY A 1 87 ? -3.232 1.711 6.318 1.00 93.50 87 GLY A CA 1
ATOM 681 C C . GLY A 1 87 ? -3.879 2.386 5.100 1.00 93.50 87 GLY A C 1
ATOM 682 O O . GLY A 1 87 ? -4.867 1.861 4.581 1.00 93.50 87 GLY A O 1
ATOM 683 N N . ILE A 1 88 ? -3.324 3.500 4.606 1.00 94.62 88 ILE A N 1
ATOM 684 C CA . ILE A 1 88 ? -3.843 4.209 3.421 1.00 94.62 88 ILE A CA 1
ATOM 685 C C . ILE A 1 88 ? -3.603 3.383 2.148 1.00 94.62 88 ILE A C 1
ATOM 687 O O . ILE A 1 88 ? -4.506 3.232 1.330 1.00 94.62 88 ILE A O 1
ATOM 691 N N . VAL A 1 89 ? -2.394 2.835 1.988 1.00 96.25 89 VAL A N 1
ATOM 692 C CA . VAL A 1 89 ? -1.997 1.961 0.869 1.00 96.25 89 VAL A CA 1
ATOM 693 C C . VAL A 1 89 ? -1.220 0.788 1.445 1.00 96.25 89 VAL A C 1
ATOM 695 O O . VAL A 1 89 ? -0.238 1.011 2.137 1.00 96.25 89 VAL A O 1
ATOM 698 N N . GLN A 1 90 ? -1.606 -0.450 1.148 1.00 96.00 90 GLN A N 1
ATOM 699 C CA . GLN A 1 90 ? -1.001 -1.660 1.722 1.00 96.00 90 GLN A CA 1
ATOM 700 C C . GLN A 1 90 ? 0.339 -2.043 1.072 1.00 96.00 90 GLN A C 1
ATOM 702 O O . GLN A 1 90 ? 1.092 -2.838 1.631 1.00 96.00 90 GLN A O 1
ATOM 707 N N . GLY A 1 91 ? 0.680 -1.437 -0.066 1.00 96.75 91 GLY A N 1
ATOM 708 C CA . GLY A 1 91 ? 1.991 -1.587 -0.683 1.00 96.75 91 GLY A CA 1
ATOM 709 C C . GLY A 1 91 ? 2.112 -0.906 -2.042 1.00 96.75 91 GLY A C 1
ATOM 710 O O . GLY A 1 91 ? 1.135 -0.743 -2.774 1.00 96.75 91 GLY A O 1
ATOM 711 N N . PHE A 1 92 ? 3.340 -0.521 -2.373 1.00 97.69 92 PHE A N 1
ATOM 712 C CA . PHE A 1 92 ? 3.768 -0.120 -3.708 1.00 97.69 92 PHE A CA 1
ATOM 713 C C . PHE A 1 92 ? 4.572 -1.270 -4.309 1.00 97.69 92 PHE A C 1
ATOM 715 O O . PHE A 1 92 ? 5.680 -1.563 -3.870 1.00 97.69 92 PHE A O 1
ATOM 722 N N . TRP A 1 93 ? 4.005 -1.966 -5.281 1.00 97.81 93 TRP A N 1
ATOM 723 C CA . TRP A 1 93 ? 4.565 -3.208 -5.795 1.00 97.81 93 TRP A CA 1
ATOM 724 C C . TRP A 1 93 ? 5.070 -3.025 -7.217 1.00 97.81 93 TRP A C 1
ATOM 726 O O . TRP A 1 93 ? 4.323 -2.581 -8.084 1.00 97.81 93 TRP A O 1
ATOM 736 N N . SER A 1 94 ? 6.328 -3.378 -7.468 1.00 96.31 94 SER A N 1
ATOM 737 C CA . SER A 1 94 ? 6.887 -3.446 -8.818 1.00 96.31 94 SER A CA 1
ATOM 738 C C . SER A 1 94 ? 6.917 -4.894 -9.298 1.00 96.31 94 SER A C 1
ATOM 740 O O . SER A 1 94 ? 7.465 -5.751 -8.610 1.00 96.31 94 SER A O 1
ATOM 742 N N . LEU A 1 95 ? 6.360 -5.165 -10.478 1.00 95.38 95 LEU A N 1
ATOM 743 C CA . LEU A 1 95 ? 6.358 -6.497 -11.104 1.00 95.38 95 LEU A CA 1
ATOM 744 C C . LEU A 1 95 ? 7.487 -6.703 -12.116 1.00 95.38 95 LEU A C 1
ATOM 746 O O . LEU A 1 95 ? 7.458 -7.655 -12.887 1.00 95.38 95 LEU A O 1
ATOM 750 N N . ASN A 1 96 ? 8.449 -5.786 -12.154 1.00 92.25 96 ASN A N 1
ATOM 751 C CA . ASN A 1 96 ? 9.590 -5.865 -13.050 1.00 92.25 96 ASN A CA 1
ATOM 752 C C . ASN A 1 96 ? 10.826 -6.331 -12.263 1.00 92.25 96 ASN A C 1
ATOM 754 O O . ASN A 1 96 ? 11.359 -5.516 -11.502 1.00 92.25 96 ASN A O 1
ATOM 758 N N . PRO A 1 97 ? 11.272 -7.595 -12.415 1.00 90.31 97 PRO A N 1
ATOM 759 C CA . PRO A 1 97 ? 12.388 -8.158 -11.648 1.00 90.31 97 PRO A CA 1
ATOM 760 C C . PRO A 1 97 ? 13.713 -7.449 -11.924 1.00 90.31 97 PRO A C 1
ATOM 762 O O . PRO A 1 97 ? 14.540 -7.256 -11.037 1.00 90.31 97 PRO A O 1
ATOM 765 N N . THR A 1 98 ? 13.905 -7.032 -13.170 1.00 88.25 98 THR A N 1
ATOM 766 C CA . THR A 1 98 ? 15.149 -6.452 -13.667 1.00 88.25 98 THR A CA 1
ATOM 767 C C . THR A 1 98 ? 14.818 -5.149 -14.377 1.00 88.25 98 THR A C 1
ATOM 769 O O . THR A 1 98 ? 14.871 -5.121 -15.592 1.00 88.25 98 THR A O 1
ATOM 772 N N . PRO A 1 99 ? 14.440 -4.064 -13.675 1.00 84.50 99 PRO A N 1
ATOM 773 C CA . PRO A 1 99 ? 13.986 -2.824 -14.312 1.00 84.50 99 PRO A CA 1
ATOM 774 C C . PRO A 1 99 ? 15.120 -1.980 -14.910 1.00 84.50 99 PRO A C 1
ATOM 776 O O . PRO A 1 99 ? 14.877 -0.869 -15.372 1.00 84.50 99 PRO A O 1
ATOM 779 N N . LEU A 1 100 ? 16.353 -2.482 -14.847 1.00 84.12 100 LEU A N 1
ATOM 780 C CA . LEU A 1 100 ? 17.576 -1.857 -15.322 1.00 84.12 100 LEU A CA 1
ATOM 781 C C . LEU A 1 100 ? 18.407 -2.915 -16.041 1.00 84.12 100 LEU A C 1
ATOM 783 O O . LEU A 1 100 ? 18.583 -4.010 -15.511 1.00 84.12 100 LEU A O 1
ATOM 787 N N . ASP A 1 101 ? 18.981 -2.561 -17.190 1.00 74.12 101 ASP A N 1
ATOM 788 C CA . ASP A 1 101 ? 19.911 -3.452 -17.900 1.00 74.12 101 ASP A CA 1
ATOM 789 C C . ASP A 1 101 ? 21.279 -3.514 -17.212 1.00 74.12 101 ASP A C 1
ATOM 791 O O . ASP A 1 101 ? 22.025 -4.481 -17.358 1.00 74.12 101 ASP A O 1
ATOM 795 N N . ARG A 1 102 ? 21.639 -2.450 -16.480 1.00 70.38 102 ARG A N 1
ATOM 796 C CA . ARG A 1 102 ? 22.923 -2.320 -15.780 1.00 70.38 102 ARG A CA 1
ATOM 797 C C . ARG A 1 102 ? 22.735 -1.684 -14.405 1.00 70.38 102 ARG A C 1
ATOM 799 O O . ARG A 1 102 ? 22.405 -0.498 -14.306 1.00 70.38 102 ARG A O 1
ATOM 806 N N . GLY A 1 103 ? 23.020 -2.448 -13.357 1.00 72.00 103 GLY A N 1
ATOM 807 C CA . GLY A 1 103 ? 23.011 -1.994 -11.966 1.00 72.00 103 GLY A CA 1
ATOM 808 C C . GLY A 1 103 ? 21.745 -2.361 -11.197 1.00 72.00 103 GLY A C 1
ATOM 809 O O . GLY A 1 103 ? 20.752 -2.813 -11.763 1.00 72.00 103 GLY A O 1
ATOM 810 N N . ASP A 1 104 ? 21.801 -2.147 -9.887 1.00 77.56 104 ASP A N 1
ATOM 811 C CA . ASP A 1 104 ? 20.743 -2.565 -8.977 1.00 77.56 104 ASP A CA 1
ATOM 812 C C . ASP A 1 104 ? 19.641 -1.517 -8.840 1.00 77.56 104 ASP A C 1
ATOM 814 O O . ASP A 1 104 ? 19.872 -0.306 -8.797 1.00 77.56 104 ASP A O 1
ATOM 818 N N . SER A 1 105 ? 18.413 -2.006 -8.707 1.00 87.56 105 SER A N 1
ATOM 819 C CA . SER A 1 105 ? 17.278 -1.218 -8.241 1.00 87.56 105 SER A CA 1
ATOM 820 C C . SER A 1 105 ? 16.887 -1.683 -6.845 1.00 87.56 105 SER A C 1
ATOM 822 O O . SER A 1 105 ? 17.014 -2.867 -6.534 1.00 87.56 105 SER A O 1
ATOM 824 N N . ILE A 1 106 ? 16.316 -0.793 -6.035 1.00 93.38 106 ILE A N 1
ATOM 825 C CA . ILE A 1 106 ? 15.782 -1.168 -4.723 1.00 93.38 106 ILE A CA 1
ATOM 826 C C . ILE A 1 106 ? 14.836 -2.377 -4.820 1.00 93.38 106 ILE A C 1
ATOM 828 O O . ILE A 1 106 ? 13.926 -2.410 -5.651 1.00 93.38 106 ILE A O 1
ATOM 832 N N . LYS A 1 107 ? 15.061 -3.364 -3.947 1.00 94.81 107 LYS A N 1
ATOM 833 C CA . LYS A 1 107 ? 14.221 -4.557 -3.809 1.00 94.81 107 LYS A CA 1
ATOM 834 C C . LYS A 1 107 ? 13.055 -4.328 -2.851 1.00 94.81 107 LYS A C 1
ATOM 836 O O . LYS A 1 107 ? 11.929 -4.696 -3.160 1.00 94.81 107 LYS A O 1
ATOM 841 N N . THR A 1 108 ? 13.324 -3.718 -1.700 1.00 97.06 108 THR A N 1
ATOM 842 C CA . THR A 1 108 ? 12.322 -3.445 -0.666 1.00 97.06 108 THR A CA 1
ATOM 843 C C . THR A 1 108 ? 12.717 -2.232 0.172 1.00 97.06 108 THR A C 1
ATOM 845 O O . THR A 1 108 ? 13.905 -1.924 0.294 1.00 97.06 108 THR A O 1
ATOM 848 N N . THR A 1 109 ? 11.735 -1.536 0.742 1.00 97.81 109 THR A N 1
ATOM 849 C CA . THR A 1 109 ? 11.959 -0.521 1.785 1.00 97.81 109 THR A CA 1
ATOM 850 C C . THR A 1 109 ? 11.941 -1.145 3.183 1.00 97.81 109 THR A C 1
ATOM 852 O O . THR A 1 109 ? 11.574 -2.302 3.359 1.00 97.81 109 THR A O 1
ATOM 855 N N . LYS A 1 110 ? 12.334 -0.383 4.213 1.00 97.25 110 LYS A N 1
ATOM 856 C CA . LYS A 1 110 ? 12.533 -0.906 5.577 1.00 97.25 110 LYS A CA 1
ATOM 857 C C . LYS A 1 110 ? 11.272 -1.531 6.178 1.00 97.25 110 LYS A C 1
ATOM 859 O O . LYS A 1 110 ? 11.383 -2.508 6.908 1.00 97.25 110 LYS A O 1
ATOM 864 N N . LYS A 1 111 ? 10.097 -0.952 5.919 1.00 97.00 111 LYS A N 1
ATOM 865 C CA . LYS A 1 111 ? 8.802 -1.508 6.354 1.00 97.00 111 LYS A CA 1
ATOM 866 C C . LYS A 1 111 ? 8.044 -2.188 5.217 1.00 97.00 111 LYS A C 1
ATOM 868 O O . LYS A 1 111 ? 6.835 -2.401 5.324 1.00 97.00 111 LYS A O 1
ATOM 873 N N . GLU A 1 112 ? 8.739 -2.465 4.114 1.00 97.12 112 GLU A N 1
ATOM 874 C CA . GLU A 1 112 ? 8.178 -3.077 2.913 1.00 97.12 112 GLU A CA 1
ATOM 875 C C . GLU A 1 112 ? 6.949 -2.310 2.390 1.00 97.12 112 GLU A C 1
ATOM 877 O O . GLU A 1 112 ? 5.983 -2.894 1.892 1.00 97.12 112 GLU A O 1
ATOM 882 N N . GLY A 1 113 ? 6.950 -0.982 2.556 1.00 97.12 113 GLY A N 1
ATOM 883 C CA . GLY A 1 113 ? 6.012 -0.090 1.884 1.00 97.12 113 GLY A CA 1
ATOM 884 C C . GLY A 1 113 ? 6.181 -0.137 0.367 1.00 97.12 113 GLY A C 1
ATOM 885 O O . GLY A 1 113 ? 5.209 0.064 -0.355 1.00 97.12 113 GLY A O 1
ATOM 886 N N . PHE A 1 114 ? 7.385 -0.454 -0.115 1.00 98.00 114 PHE A N 1
ATOM 887 C CA . PHE A 1 114 ? 7.653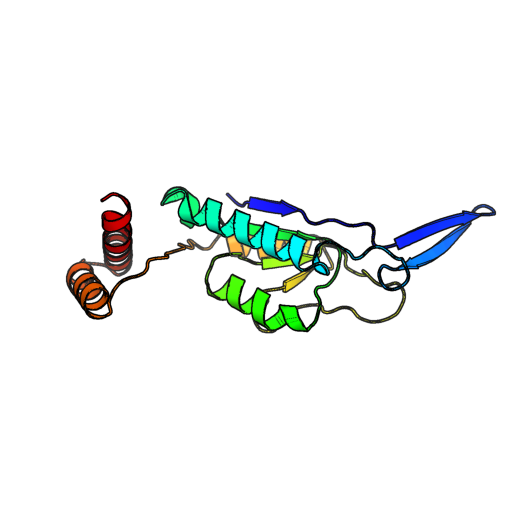 -0.842 -1.494 1.00 98.00 114 PHE A CA 1
ATOM 888 C C . PHE A 1 114 ? 8.292 -2.231 -1.563 1.00 98.00 114 PHE A C 1
ATOM 890 O O . PHE A 1 114 ? 9.180 -2.524 -0.765 1.00 98.00 114 PHE A O 1
ATOM 897 N N . ILE A 1 115 ? 7.878 -3.044 -2.540 1.00 97.88 115 ILE A N 1
ATOM 898 C CA . ILE A 1 115 ? 8.437 -4.373 -2.837 1.00 97.88 115 ILE A CA 1
ATOM 899 C C . ILE A 1 115 ? 8.558 -4.531 -4.358 1.00 97.88 115 ILE A C 1
ATOM 901 O O . ILE A 1 115 ? 7.606 -4.274 -5.092 1.00 97.88 115 ILE A O 1
ATOM 905 N N . ARG A 1 116 ? 9.708 -4.997 -4.846 1.00 96.88 116 ARG A N 1
ATOM 906 C CA . ARG A 1 116 ? 9.881 -5.491 -6.218 1.00 96.88 116 ARG A CA 1
ATOM 907 C C . ARG A 1 116 ? 9.792 -7.012 -6.209 1.00 96.88 116 ARG A C 1
ATOM 909 O O . ARG A 1 116 ? 10.579 -7.663 -5.527 1.00 96.88 116 ARG A O 1
ATOM 916 N N . PHE A 1 117 ? 8.873 -7.585 -6.971 1.00 96.75 117 PHE A N 1
ATOM 917 C CA . PHE A 1 117 ? 8.747 -9.032 -7.114 1.00 96.75 117 PHE A CA 1
ATOM 918 C C . PHE A 1 117 ? 9.614 -9.534 -8.261 1.00 96.75 117 PHE A C 1
ATOM 920 O O . PHE A 1 117 ? 9.645 -8.924 -9.328 1.00 96.75 117 PHE A O 1
ATOM 927 N N . ASP A 1 118 ? 10.298 -10.654 -8.022 1.00 94.50 118 ASP A N 1
ATOM 928 C CA . ASP A 1 118 ? 11.143 -11.291 -9.038 1.00 94.50 118 ASP A CA 1
ATOM 929 C C . ASP A 1 118 ? 10.500 -12.576 -9.596 1.00 94.50 118 ASP A C 1
ATOM 931 O O . ASP A 1 118 ? 10.992 -13.139 -10.568 1.00 94.50 118 ASP A O 1
ATOM 935 N N . SER A 1 119 ? 9.387 -13.032 -9.006 1.00 95.81 119 SER A N 1
ATOM 936 C CA . SER A 1 119 ? 8.641 -14.212 -9.453 1.00 95.81 119 SER A CA 1
ATOM 937 C C . SER A 1 119 ? 7.146 -14.090 -9.165 1.00 95.81 119 SER A C 1
ATOM 939 O O . SER A 1 119 ? 6.723 -13.341 -8.278 1.00 95.81 119 SER A O 1
ATOM 941 N N . TYR A 1 120 ? 6.339 -14.868 -9.882 1.00 96.19 120 TYR A N 1
ATOM 942 C CA . TYR A 1 120 ? 4.898 -14.937 -9.651 1.00 96.19 120 TYR A CA 1
ATOM 943 C C . TYR A 1 120 ? 4.565 -15.542 -8.279 1.00 96.19 120 TYR A C 1
ATOM 945 O O . TYR A 1 120 ? 3.642 -15.090 -7.604 1.00 96.19 120 TYR A O 1
ATOM 953 N N . GLU A 1 121 ? 5.345 -16.522 -7.826 1.00 97.50 121 GLU A N 1
ATOM 954 C CA . GLU A 1 121 ? 5.153 -17.214 -6.551 1.00 97.50 121 GLU A CA 1
ATOM 955 C C . GLU A 1 121 ? 5.319 -16.255 -5.371 1.00 97.50 121 GLU A C 1
ATOM 957 O O . GLU A 1 121 ? 4.512 -16.280 -4.443 1.00 97.50 121 GLU A O 1
ATOM 962 N N . SER A 1 122 ? 6.320 -15.367 -5.430 1.00 96.25 122 SER A N 1
ATOM 963 C CA . SER A 1 122 ? 6.542 -14.359 -4.386 1.00 96.25 122 SER A CA 1
ATOM 964 C C . SER A 1 122 ? 5.399 -13.342 -4.322 1.00 96.25 122 SER A C 1
ATOM 966 O O . SER A 1 122 ? 4.907 -13.043 -3.236 1.00 96.25 122 SER A O 1
ATOM 968 N N . LEU A 1 123 ? 4.895 -12.890 -5.477 1.00 96.88 123 LEU A N 1
ATOM 969 C CA . LEU A 1 123 ? 3.702 -12.041 -5.547 1.00 96.88 123 LEU A CA 1
ATOM 970 C C . LEU A 1 123 ? 2.473 -12.748 -4.958 1.00 96.88 123 LEU A C 1
ATOM 972 O O . LEU A 1 123 ? 1.727 -12.161 -4.173 1.00 96.88 123 LEU A O 1
ATOM 976 N N . ARG A 1 124 ? 2.259 -14.015 -5.328 1.00 97.38 124 ARG A N 1
ATOM 977 C CA . ARG A 1 124 ? 1.130 -14.819 -4.850 1.00 97.38 124 ARG A CA 1
ATOM 978 C C . ARG A 1 124 ? 1.174 -15.004 -3.334 1.00 97.38 124 ARG A C 1
ATOM 980 O O . ARG A 1 124 ? 0.127 -14.905 -2.699 1.00 97.38 124 ARG A O 1
ATOM 987 N N . ALA A 1 125 ? 2.352 -15.248 -2.763 1.00 97.00 125 ALA A N 1
ATOM 988 C CA . ALA A 1 125 ? 2.526 -15.387 -1.320 1.00 97.00 125 ALA A CA 1
ATOM 989 C C . ALA A 1 125 ? 2.151 -14.094 -0.578 1.00 97.00 125 ALA A C 1
ATOM 991 O O . ALA A 1 125 ? 1.318 -14.136 0.325 1.00 97.00 125 ALA A O 1
ATOM 992 N N . SER A 1 126 ? 2.663 -12.938 -1.018 1.00 96.06 126 SER A N 1
ATOM 993 C CA . SER A 1 126 ? 2.317 -11.643 -0.411 1.00 96.06 126 SER A CA 1
ATOM 994 C C . SER A 1 126 ? 0.834 -11.291 -0.556 1.00 96.06 126 SER A C 1
ATOM 996 O O . SER A 1 126 ? 0.247 -10.687 0.339 1.00 96.06 126 SER A O 1
ATOM 998 N N . LEU A 1 127 ? 0.196 -11.678 -1.665 1.00 96.25 127 LEU A N 1
ATOM 999 C CA . LEU A 1 127 ? -1.251 -11.523 -1.832 1.00 96.25 127 LEU A CA 1
ATOM 1000 C C . LEU A 1 127 ? -2.049 -12.404 -0.870 1.00 96.25 127 LEU A C 1
ATOM 1002 O O . LEU A 1 127 ? -3.045 -11.941 -0.320 1.00 96.25 127 LEU A O 1
ATOM 1006 N N . ALA A 1 128 ? -1.628 -13.655 -0.677 1.00 95.88 128 ALA A N 1
ATOM 1007 C CA . ALA A 1 128 ? -2.294 -14.580 0.233 1.00 95.88 128 ALA A CA 1
ATOM 1008 C C . ALA A 1 128 ? -2.234 -14.075 1.682 1.00 95.88 128 ALA A C 1
ATOM 1010 O O . ALA A 1 128 ? -3.269 -14.022 2.340 1.00 95.88 128 ALA A O 1
ATOM 1011 N N . GLU A 1 129 ? -1.061 -13.627 2.134 1.00 94.31 129 GLU A N 1
ATOM 1012 C CA . GLU A 1 129 ? -0.858 -13.045 3.468 1.00 94.31 129 GLU A CA 1
ATOM 1013 C C . GLU A 1 129 ? -1.712 -11.786 3.694 1.00 94.31 129 GLU A C 1
ATOM 1015 O O . GLU A 1 129 ? -2.368 -11.622 4.728 1.00 94.31 129 GLU A O 1
ATOM 1020 N N . LEU A 1 130 ? -1.753 -10.894 2.699 1.00 93.94 130 LEU A N 1
ATOM 1021 C CA . LEU A 1 130 ? -2.538 -9.667 2.787 1.00 93.94 130 LEU A CA 1
ATOM 1022 C C . LEU A 1 130 ? -4.045 -9.945 2.873 1.00 93.94 130 LEU A C 1
ATOM 1024 O O . LEU A 1 130 ? -4.766 -9.221 3.555 1.00 93.94 130 LEU A O 1
ATOM 1028 N N . LEU A 1 131 ? -4.524 -10.972 2.167 1.00 92.88 131 LEU A N 1
ATOM 1029 C CA . LEU A 1 131 ? -5.938 -11.341 2.129 1.00 92.88 131 LEU A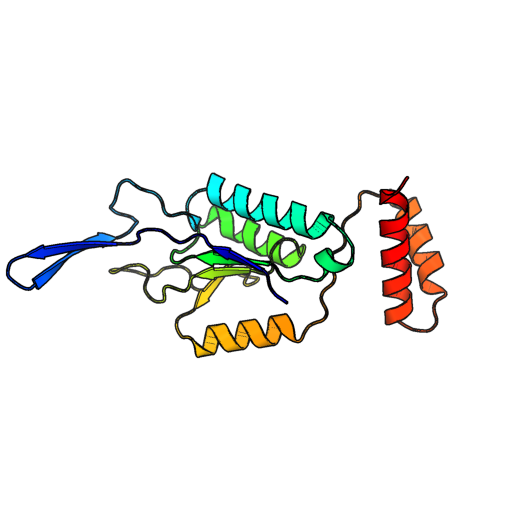 CA 1
ATOM 1030 C C . LEU A 1 131 ? -6.371 -12.221 3.307 1.00 92.88 131 LEU A C 1
ATOM 1032 O O . LEU A 1 131 ? -7.565 -12.264 3.592 1.00 92.88 131 LEU A O 1
ATOM 1036 N N . SER A 1 132 ? -5.445 -12.908 3.982 1.00 92.19 132 SER A N 1
ATOM 1037 C CA . SER A 1 132 ? -5.754 -13.705 5.177 1.00 92.19 132 SER A CA 1
ATOM 1038 C C . SER A 1 132 ? -5.933 -12.863 6.439 1.00 92.19 132 SER A C 1
ATOM 1040 O O . SER A 1 132 ? -6.397 -13.379 7.451 1.00 92.19 132 SER A O 1
ATOM 1042 N N . THR A 1 133 ? -5.547 -11.586 6.402 1.00 84.88 133 THR A N 1
ATOM 1043 C CA . THR A 1 133 ? -5.591 -10.693 7.562 1.00 84.88 133 THR A CA 1
ATOM 1044 C C . THR A 1 133 ? -6.827 -9.797 7.507 1.00 84.88 133 THR A C 1
ATOM 1046 O O . THR A 1 133 ? -7.013 -9.049 6.546 1.00 84.88 133 THR A O 1
ATOM 1049 N N . GLU A 1 134 ? -7.649 -9.809 8.558 1.00 83.94 134 GLU A N 1
ATOM 1050 C CA . GLU A 1 134 ? -8.758 -8.859 8.709 1.00 83.94 134 GLU A CA 1
ATOM 1051 C C . GLU A 1 134 ? -8.233 -7.485 9.145 1.00 83.94 134 GLU A C 1
ATOM 1053 O O . GLU A 1 134 ? -8.093 -7.170 10.327 1.00 83.94 134 GLU A O 1
ATOM 1058 N N . LEU A 1 135 ? -7.893 -6.657 8.159 1.00 85.12 135 LEU A N 1
ATOM 1059 C CA . LEU A 1 135 ? -7.419 -5.295 8.379 1.00 85.12 135 LEU A CA 1
ATOM 1060 C C . LEU A 1 135 ? -8.587 -4.309 8.373 1.00 85.12 135 LEU A C 1
ATOM 1062 O O . LEU A 1 135 ? -9.421 -4.332 7.472 1.00 85.12 135 LEU A O 1
ATOM 1066 N N . ASN A 1 136 ? -8.584 -3.371 9.320 1.00 86.81 136 ASN A N 1
ATOM 1067 C CA . ASN A 1 136 ? -9.522 -2.253 9.356 1.00 86.81 136 ASN A CA 1
ATOM 1068 C C . ASN A 1 136 ? -8.754 -0.931 9.335 1.00 86.81 136 ASN A C 1
ATOM 1070 O O . ASN A 1 136 ? -7.928 -0.663 10.209 1.00 86.81 136 ASN A O 1
ATOM 1074 N N . PHE A 1 137 ? -9.020 -0.095 8.331 1.00 90.06 137 PHE A N 1
ATOM 1075 C CA . PHE A 1 137 ? -8.555 1.289 8.343 1.00 90.06 137 PHE A CA 1
ATOM 1076 C C . PHE A 1 137 ? -9.525 2.139 9.162 1.00 90.06 137 PHE A C 1
ATOM 1078 O O . PHE A 1 137 ? -10.733 2.083 8.951 1.00 90.06 137 PHE A O 1
ATOM 1085 N N . PHE A 1 138 ? -8.998 2.974 10.049 1.00 87.06 1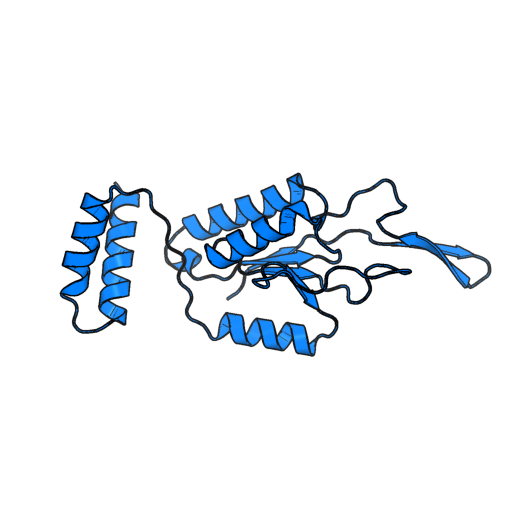38 PHE A N 1
ATOM 1086 C CA . PHE A 1 138 ? -9.789 3.963 10.767 1.00 87.06 138 PHE A CA 1
ATOM 1087 C C . PHE A 1 138 ? -9.084 5.314 10.725 1.00 87.06 138 PHE A C 1
ATOM 1089 O O . PHE A 1 138 ? -7.866 5.415 10.866 1.00 87.06 138 PHE A O 1
ATOM 1096 N N . SER A 1 139 ? -9.865 6.366 10.504 1.00 83.19 139 SER A N 1
ATOM 1097 C CA . SER A 1 139 ? -9.374 7.740 10.498 1.00 83.19 139 SER A CA 1
ATOM 1098 C C . SER A 1 139 ? -10.457 8.682 11.005 1.00 83.19 139 SER A C 1
ATOM 1100 O O . SER A 1 139 ? -11.560 8.716 10.442 1.00 83.19 139 SER A O 1
ATOM 1102 N N . SER A 1 140 ? -10.119 9.473 12.015 1.00 83.38 140 SER A N 1
ATOM 1103 C CA . SER A 1 140 ? -10.918 10.587 12.522 1.00 83.38 140 SER A CA 1
ATOM 1104 C C . SER A 1 140 ? -9.991 11.658 13.103 1.00 83.38 140 SER A C 1
ATOM 1106 O O . SER A 1 140 ? -8.823 11.392 13.406 1.00 83.38 140 SER A O 1
ATOM 1108 N N . MET A 1 141 ? -10.503 12.880 13.224 1.00 88.50 141 MET A N 1
ATOM 1109 C CA . MET A 1 141 ? -9.821 13.977 13.902 1.00 88.50 141 MET A CA 1
ATOM 1110 C C . MET A 1 141 ? -10.622 14.313 15.154 1.00 88.50 141 MET A C 1
ATOM 1112 O O . MET A 1 141 ? -11.626 15.007 15.076 1.00 88.50 141 MET A O 1
ATOM 1116 N N . GLU A 1 142 ? -10.181 13.794 16.297 1.00 90.50 142 GLU A N 1
ATOM 1117 C CA . GLU A 1 142 ? -10.882 13.926 17.575 1.00 90.50 142 GLU A CA 1
ATOM 1118 C C . GLU A 1 142 ? -9.958 14.480 18.658 1.00 90.50 142 GLU A C 1
ATOM 1120 O O . GLU A 1 142 ? -8.736 14.293 18.631 1.00 90.50 142 GLU A O 1
ATOM 1125 N N . SER A 1 143 ? -10.546 15.158 19.644 1.00 94.50 143 SER A N 1
ATOM 1126 C CA . SER A 1 143 ? -9.795 15.610 20.815 1.00 94.50 143 SER A CA 1
ATOM 1127 C C . SER A 1 143 ? -9.336 14.421 21.666 1.00 94.50 143 SER A C 1
ATOM 1129 O O . SER A 1 143 ? -9.989 13.376 21.718 1.00 94.50 143 SER A O 1
ATOM 1131 N N . LYS A 1 144 ? -8.236 14.593 22.409 1.00 95.88 144 LYS A N 1
ATOM 1132 C CA . LYS A 1 144 ? -7.748 13.565 23.346 1.00 95.88 144 LYS A CA 1
ATOM 1133 C C . LYS A 1 144 ? -8.796 13.191 24.399 1.00 95.88 144 LYS A C 1
ATOM 1135 O O . LYS A 1 144 ? -8.892 12.024 24.758 1.00 95.88 144 LYS A O 1
ATOM 1140 N N . GLU A 1 145 ? -9.584 14.160 24.864 1.00 96.50 145 GLU A N 1
ATOM 1141 C CA . GLU A 1 145 ? -10.673 13.928 25.820 1.00 96.50 145 GLU A CA 1
ATOM 1142 C C . GLU A 1 145 ? -11.757 13.025 25.220 1.00 96.50 145 GLU A C 1
ATOM 1144 O O . GLU A 1 145 ? -12.179 12.055 25.845 1.00 96.50 145 GLU A O 1
ATOM 1149 N N . THR A 1 146 ? -12.172 13.301 23.980 1.00 94.56 146 THR A N 1
ATOM 1150 C CA . THR A 1 146 ? -13.177 12.492 23.274 1.00 94.56 146 THR A CA 1
ATOM 1151 C C . THR A 1 146 ? -12.670 11.078 23.007 1.00 94.56 146 THR A C 1
ATOM 1153 O O . THR A 1 146 ? -13.375 10.117 23.306 1.00 94.56 146 THR A O 1
ATOM 1156 N N . LEU A 1 147 ? -11.424 10.935 22.542 1.00 94.62 147 LEU A N 1
ATOM 1157 C CA . LEU A 1 147 ? -10.795 9.623 22.362 1.00 94.62 147 LEU A CA 1
ATOM 1158 C C . LEU A 1 147 ? -10.728 8.841 23.681 1.00 94.62 147 LEU A C 1
ATOM 1160 O O . LEU A 1 147 ? -11.026 7.650 23.694 1.00 94.62 147 LEU A O 1
ATOM 1164 N N . GLY A 1 148 ? -10.397 9.509 24.791 1.00 96.31 148 GLY A N 1
ATOM 1165 C CA . GLY A 1 148 ? -10.407 8.903 26.123 1.00 96.31 148 GLY A CA 1
ATOM 1166 C C . GLY A 1 148 ? -11.783 8.358 26.509 1.00 96.31 148 GLY A C 1
ATOM 1167 O O . GLY A 1 148 ? -11.886 7.214 26.948 1.00 96.31 148 GLY A O 1
ATOM 1168 N N . ARG A 1 149 ? -12.853 9.125 26.262 1.00 96.38 149 ARG A N 1
ATOM 1169 C CA . ARG A 1 149 ? -14.236 8.668 26.493 1.00 96.38 149 ARG A CA 1
ATOM 1170 C C . ARG A 1 149 ? -14.613 7.482 25.610 1.00 96.38 149 ARG A C 1
ATOM 1172 O O . ARG A 1 149 ? -15.264 6.559 26.088 1.00 96.38 149 ARG A O 1
ATOM 1179 N N . PHE A 1 150 ? -14.205 7.478 24.342 1.00 95.56 150 PHE A N 1
ATOM 1180 C CA . PHE A 1 150 ? -14.477 6.350 23.446 1.00 95.56 150 PHE A CA 1
ATOM 1181 C C . PHE A 1 150 ? -13.812 5.064 23.929 1.00 95.56 150 PHE A C 1
ATOM 1183 O O . PHE A 1 150 ? -14.447 4.014 23.903 1.00 95.56 150 PHE A O 1
ATOM 1190 N N . ILE A 1 151 ? -12.569 5.153 24.411 1.00 95.88 151 ILE A N 1
ATOM 1191 C CA . ILE A 1 151 ? -11.861 4.014 25.004 1.00 95.88 151 ILE A CA 1
ATOM 1192 C C . ILE A 1 151 ? -12.617 3.503 26.236 1.00 95.88 151 ILE A C 1
ATOM 1194 O O . ILE A 1 151 ? -12.840 2.303 26.348 1.00 95.88 151 ILE A O 1
ATOM 1198 N N . GLU A 1 152 ? -13.064 4.394 27.126 1.00 97.62 152 GLU A N 1
ATOM 1199 C CA . GLU A 1 152 ? -13.806 4.005 28.334 1.00 97.62 152 GLU A CA 1
ATOM 1200 C C . GLU A 1 152 ? -15.137 3.307 28.012 1.00 97.62 152 GLU A C 1
ATOM 1202 O O . GLU A 1 152 ? -15.487 2.314 28.648 1.00 97.62 152 GLU A O 1
ATOM 1207 N N . ILE A 1 153 ? -15.881 3.806 27.020 1.00 96.56 153 ILE A N 1
ATOM 1208 C CA . ILE A 1 153 ? -17.139 3.187 26.584 1.00 96.56 153 ILE A CA 1
ATOM 1209 C C . ILE A 1 153 ? -16.863 1.812 25.972 1.00 96.56 153 ILE A C 1
ATOM 1211 O O . ILE A 1 153 ? -17.511 0.838 26.354 1.00 96.56 153 ILE A O 1
ATOM 1215 N N . ALA A 1 154 ? -15.895 1.728 25.056 1.00 96.69 154 ALA A N 1
ATOM 1216 C CA . ALA A 1 154 ? -15.540 0.492 24.373 1.00 96.69 154 ALA A CA 1
ATOM 1217 C C . ALA A 1 154 ? -15.029 -0.586 25.338 1.00 96.69 154 ALA A C 1
ATOM 1219 O O . ALA A 1 154 ? -15.365 -1.751 25.165 1.00 96.69 154 ALA A O 1
ATOM 1220 N N . GLU A 1 155 ? -14.279 -0.216 26.381 1.00 97.50 155 GLU A N 1
ATOM 1221 C CA . GLU A 1 155 ? -13.703 -1.146 27.365 1.00 97.50 155 GLU A CA 1
ATOM 1222 C C . GLU A 1 155 ? -14.757 -1.958 28.137 1.00 97.50 155 GLU A C 1
ATOM 1224 O O . GLU A 1 155 ? -14.445 -3.028 28.658 1.00 97.50 155 GLU A O 1
ATOM 1229 N N . ARG A 1 156 ? -16.014 -1.497 28.165 1.00 96.94 156 ARG A N 1
ATOM 1230 C CA . ARG A 1 156 ? -17.138 -2.196 28.815 1.00 96.94 156 ARG A CA 1
ATOM 1231 C C . ARG A 1 156 ? -17.583 -3.457 28.064 1.00 96.94 156 ARG A C 1
ATOM 1233 O O . ARG A 1 156 ? -18.355 -4.243 28.610 1.00 96.94 156 ARG A O 1
ATOM 1240 N N . GLU A 1 157 ? -17.124 -3.653 26.831 1.00 97.94 157 GLU A N 1
ATOM 1241 C CA . GLU A 1 157 ? -17.436 -4.832 26.025 1.00 97.94 157 GLU A CA 1
ATOM 1242 C C . GLU A 1 157 ? -16.729 -6.101 26.525 1.00 97.94 157 GLU A C 1
ATOM 1244 O O . GLU A 1 157 ? -15.631 -6.071 27.083 1.00 97.94 157 GLU A O 1
ATOM 1249 N N . SER A 1 158 ? -17.349 -7.258 26.276 1.00 96.56 158 SER A N 1
ATOM 1250 C CA . SER A 1 158 ? -16.928 -8.536 26.866 1.00 96.56 158 SER A CA 1
ATOM 1251 C C . SER A 1 158 ? -15.693 -9.182 26.222 1.00 96.56 158 SER A C 1
ATOM 1253 O O . SER A 1 158 ? -15.089 -10.060 26.831 1.00 96.56 158 SER A O 1
ATOM 1255 N N . THR A 1 159 ? -15.344 -8.823 24.983 1.00 97.56 159 THR A N 1
ATOM 1256 C CA . THR A 1 159 ? -14.200 -9.398 24.243 1.00 97.56 159 THR A CA 1
ATOM 1257 C C . THR A 1 159 ? -13.418 -8.309 23.521 1.00 97.56 159 THR A C 1
ATOM 1259 O O . THR A 1 159 ? -13.967 -7.247 23.235 1.00 97.56 159 THR A O 1
ATOM 1262 N N . TYR A 1 160 ? -12.147 -8.559 23.199 1.00 95.25 160 TYR A N 1
ATOM 1263 C CA . TYR A 1 160 ? -11.306 -7.580 22.501 1.00 95.25 160 TYR A CA 1
ATOM 1264 C C . TYR A 1 160 ? -11.861 -7.186 21.131 1.00 95.25 160 TYR A C 1
ATOM 1266 O O . TYR A 1 160 ? -11.806 -6.014 20.766 1.00 95.25 160 TYR A O 1
ATOM 1274 N N . GLU A 1 161 ? -12.448 -8.133 20.405 1.00 93.75 161 GLU A N 1
ATOM 1275 C CA . GLU A 1 161 ? -13.084 -7.893 19.112 1.00 93.75 161 GLU A CA 1
ATOM 1276 C C . GLU A 1 161 ? -14.264 -6.931 19.270 1.00 93.75 161 GLU A C 1
ATOM 1278 O O . GLU A 1 161 ? -14.321 -5.911 18.590 1.00 93.75 161 GLU A O 1
ATOM 1283 N N . LYS A 1 162 ? -15.150 -7.174 20.246 1.00 95.75 162 LYS A N 1
ATOM 1284 C CA . LYS A 1 162 ? -16.280 -6.277 20.527 1.00 95.75 162 LYS A CA 1
ATOM 1285 C C . LYS A 1 162 ? -15.826 -4.900 21.007 1.00 95.75 162 LYS A C 1
ATOM 1287 O O . LYS A 1 162 ? -16.403 -3.900 20.586 1.00 95.75 162 LYS A O 1
ATOM 1292 N N . LYS A 1 163 ? -14.774 -4.833 21.835 1.00 96.88 163 LYS A N 1
ATOM 1293 C CA . LYS A 1 163 ? -14.141 -3.566 22.242 1.00 96.88 163 LYS A CA 1
ATOM 1294 C C . LYS A 1 163 ? -13.691 -2.778 21.007 1.00 96.88 163 LYS A C 1
ATOM 1296 O O . LYS A 1 163 ? -14.030 -1.605 20.870 1.00 96.88 163 LYS A O 1
ATOM 1301 N N . ALA A 1 164 ? -12.982 -3.425 20.080 1.00 93.25 164 ALA A N 1
ATOM 1302 C CA . ALA A 1 164 ? -12.530 -2.798 18.840 1.00 93.25 164 ALA A CA 1
ATOM 1303 C C . ALA A 1 164 ? -13.707 -2.357 17.954 1.00 93.25 164 ALA A C 1
ATOM 1305 O O . ALA A 1 164 ? -13.727 -1.220 17.490 1.00 93.25 164 ALA A O 1
ATOM 1306 N N . GLU A 1 165 ? -14.716 -3.207 17.760 1.00 92.19 165 GLU A N 1
ATOM 1307 C CA . GLU A 1 165 ? -15.913 -2.874 16.980 1.00 92.19 165 GLU A CA 1
ATOM 1308 C C . GLU A 1 165 ? -16.670 -1.670 17.548 1.00 92.19 165 GLU A C 1
ATOM 1310 O O . GLU A 1 165 ? -17.071 -0.785 16.792 1.00 92.19 165 GLU A O 1
ATOM 1315 N N . ASN A 1 166 ? -16.876 -1.622 18.868 1.00 94.06 166 ASN A N 1
ATOM 1316 C CA . ASN A 1 166 ? -17.576 -0.515 19.514 1.00 94.06 166 ASN A CA 1
ATOM 1317 C C . ASN A 1 166 ? -16.758 0.782 19.409 1.00 94.06 166 ASN A C 1
ATOM 1319 O O . ASN A 1 166 ? -17.282 1.814 18.992 1.00 94.06 166 ASN A O 1
ATOM 1323 N N . PHE A 1 167 ? -15.446 0.717 19.657 1.00 93.50 167 PHE A N 1
ATOM 1324 C CA . PHE A 1 167 ? -14.551 1.859 19.464 1.00 93.50 167 PHE A CA 1
ATOM 1325 C C . PHE A 1 167 ? -14.604 2.407 18.028 1.00 93.50 167 PHE A C 1
ATOM 1327 O O . PHE A 1 167 ? -14.739 3.613 17.828 1.00 93.50 167 PHE A O 1
ATOM 1334 N N . LEU A 1 168 ? -14.561 1.530 17.019 1.00 90.50 168 LEU A N 1
ATOM 1335 C CA . LEU A 1 168 ? -14.657 1.924 15.612 1.00 90.50 168 LEU A CA 1
ATOM 1336 C C . LEU A 1 168 ? -16.012 2.565 15.279 1.00 90.50 168 LEU A C 1
ATOM 1338 O O . LEU A 1 168 ? -16.040 3.584 14.592 1.00 90.50 168 LEU A O 1
ATOM 1342 N N . LYS A 1 169 ? -17.122 2.037 15.812 1.00 89.88 169 LYS A N 1
ATOM 1343 C CA . LYS A 1 169 ? -18.459 2.637 15.645 1.00 89.88 169 LYS A CA 1
ATOM 1344 C C . LYS A 1 169 ? -18.535 4.045 16.238 1.00 89.88 169 LYS A C 1
ATOM 1346 O O . LYS A 1 169 ? -19.093 4.933 15.600 1.00 89.88 169 LYS A O 1
ATOM 1351 N N . LEU A 1 170 ? -17.946 4.267 17.416 1.00 91.19 170 LEU A N 1
ATOM 1352 C CA . LEU A 1 170 ? -17.900 5.586 18.063 1.00 91.19 170 LEU A CA 1
ATOM 1353 C C . LEU A 1 170 ? -17.086 6.606 17.251 1.00 91.19 170 LEU A C 1
ATOM 1355 O O . LEU A 1 170 ? -17.472 7.769 17.154 1.00 91.19 170 LEU A O 1
ATOM 1359 N N . LEU A 1 171 ? -15.988 6.172 16.621 1.00 88.50 171 LEU A N 1
ATOM 1360 C CA . LEU A 1 171 ? -15.210 7.021 15.709 1.00 88.50 171 LEU A CA 1
ATOM 1361 C C . LEU A 1 171 ? -15.980 7.387 14.428 1.00 88.50 171 LEU A C 1
ATOM 1363 O O . LEU A 1 171 ? -15.666 8.394 13.792 1.00 88.50 171 LEU A O 1
ATOM 1367 N N . GLU A 1 172 ? -16.951 6.569 14.020 1.00 78.75 172 GLU A N 1
ATOM 1368 C CA . GLU A 1 172 ? -17.733 6.770 12.797 1.00 78.75 172 GLU A CA 1
ATOM 1369 C C . GLU A 1 172 ? -19.047 7.522 13.017 1.00 78.75 172 GLU A C 1
ATOM 1371 O O . GLU A 1 172 ? -19.451 8.272 12.131 1.00 78.75 172 GLU A O 1
ATOM 1376 N N . SER A 1 173 ? -19.706 7.378 14.172 1.00 72.56 173 SER A N 1
ATOM 1377 C CA . SER A 1 173 ? -21.025 7.979 14.427 1.00 72.56 173 SER A CA 1
ATOM 1378 C C . SER A 1 173 ? -21.033 9.508 14.330 1.00 72.56 173 SER A C 1
ATOM 1380 O O . SER A 1 173 ? -22.073 10.090 14.051 1.00 72.56 173 SER A O 1
ATOM 1382 N N . LYS A 1 174 ? -19.871 10.152 14.484 1.00 58.56 174 LYS A N 1
ATOM 1383 C CA . LYS A 1 174 ? -19.681 11.599 14.298 1.00 58.56 174 LYS A CA 1
ATOM 1384 C C . LYS A 1 174 ? -19.479 12.054 12.850 1.00 58.56 174 LYS A C 1
ATOM 1386 O O . LYS A 1 174 ? -19.495 13.248 12.596 1.00 58.56 174 LYS A O 1
ATOM 1391 N N . LYS A 1 175 ? -19.264 11.143 11.893 1.00 53.66 175 LYS A N 1
ATOM 1392 C CA . LYS A 1 175 ? -19.128 11.506 10.466 1.00 53.66 175 LYS A CA 1
ATOM 1393 C C . LYS A 1 175 ? -20.469 11.781 9.780 1.00 53.66 175 LYS A C 1
ATOM 1395 O O . LYS A 1 175 ? -20.460 12.291 8.665 1.00 53.66 175 LYS A O 1
ATOM 1400 N N . ASN A 1 176 ? -21.581 11.403 10.415 1.00 45.03 176 ASN A N 1
ATOM 1401 C CA . ASN A 1 176 ? -22.939 11.510 9.874 1.00 45.03 176 ASN A CA 1
ATOM 1402 C C . ASN A 1 176 ? -23.793 12.591 10.573 1.00 45.03 176 ASN A C 1
ATOM 1404 O O . ASN A 1 176 ? -24.998 12.642 10.330 1.00 45.03 176 ASN A O 1
ATOM 1408 N N . GLU A 1 177 ? -23.183 13.418 11.430 1.00 38.78 177 GLU A N 1
ATOM 1409 C CA . GLU A 1 177 ? -23.731 14.694 11.928 1.00 38.78 177 GLU A CA 1
ATOM 1410 C C . GLU A 1 177 ? -23.112 15.854 11.138 1.00 38.78 177 GLU A C 1
ATOM 1412 O O . GLU A 1 177 ? -23.853 16.815 10.831 1.00 38.78 177 GLU A O 1
#

Sequence (177 aa):
MIIFEVKMSVVWNWEFHNNQLICSGDYRTHKGNPGLLRSDSMLKAIGKAVTIKTSGYKASAIPIIVLGNTPITNHYFKKVDNLKTSGIVQGFWSLNPTPLDRGDSIKTTKKEGFIRFDSYESLRASLAELLSTELNFFSSMESKETLGRFIEIAERESTYEKKAENFLKLLESKKNE

pLDDT: mean 90.15, std 8.89, range [38.78, 98.0]

Foldseek 3Di:
DAAEAEFEDQFWDWDQDPNDIDTPFGQVPDPDHGLQQDPVSVVVLLVVLVCQCPVDFVSQQHAYEYEYAAAHDPVCLVVLLVCCVQSSHVAHEHAHLDSHPDDDGDQAHPNRSYHYDPDPVVVVVVVVVSVVDRDGHADDDDDPVLLVVLQVVLVPDDDPVSSVVSSRVSRCVVVVD

Secondary structure (DSSP, 8-state):
--EEEEE----EEEEEETTEEEEEEETTTSSSPPTTT-HHHHHHHHHHHHHHHTS-HHHHTS-EEEEESS---GGGHHHHHHHHHTTS-SEEEE--S---SSS----B-TTSSEEE-SSHHHHHHHHHHHHHS----------HHHHHHHHHHHHTSSSHHHHHHHHHHHHHHGGG-